Protein AF-A0A7V4G0A8-F1 (afdb_monomer_lite)

Structure (mmCIF, N/CA/C/O backbone):
data_AF-A0A7V4G0A8-F1
#
_entry.id   AF-A0A7V4G0A8-F1
#
loop_
_atom_site.group_PDB
_atom_site.id
_atom_site.type_symbol
_atom_site.label_atom_id
_atom_site.label_alt_id
_atom_site.label_comp_id
_atom_site.label_asym_id
_atom_site.label_entity_id
_atom_site.label_seq_id
_atom_site.pdbx_PDB_ins_code
_atom_site.Cartn_x
_atom_site.Cartn_y
_atom_site.Cartn_z
_atom_site.occupancy
_atom_site.B_iso_or_equiv
_atom_site.auth_seq_id
_atom_site.auth_comp_id
_atom_site.auth_asym_id
_atom_site.auth_atom_id
_atom_site.pdbx_PDB_model_num
ATOM 1 N N . MET A 1 1 ? 1.970 0.035 -10.995 1.00 59.19 1 MET A N 1
ATOM 2 C CA . MET A 1 1 ? 0.636 0.654 -11.117 1.00 59.19 1 MET A CA 1
ATOM 3 C C . MET A 1 1 ? -0.315 -0.433 -11.543 1.00 59.19 1 MET A C 1
ATOM 5 O O . MET A 1 1 ? -0.311 -0.783 -12.718 1.00 59.19 1 MET A O 1
ATOM 9 N N . ILE A 1 2 ? -1.088 -0.979 -10.606 1.00 60.50 2 ILE A N 1
ATOM 10 C CA . ILE A 1 2 ? -2.222 -1.846 -10.927 1.00 60.50 2 ILE A CA 1
ATOM 11 C C . ILE A 1 2 ? -3.214 -1.048 -11.789 1.00 60.50 2 ILE A C 1
ATOM 13 O O . ILE A 1 2 ? -3.752 -0.033 -11.329 1.00 60.50 2 ILE A O 1
ATOM 17 N N . PRO A 1 3 ? -3.466 -1.458 -13.042 1.00 59.75 3 PRO A N 1
ATOM 18 C CA . PRO A 1 3 ? -4.441 -0.785 -13.885 1.00 59.75 3 PRO A CA 1
ATOM 19 C C . PRO A 1 3 ? -5.847 -0.942 -13.292 1.00 59.75 3 PRO A C 1
ATOM 21 O O . PRO A 1 3 ? -6.340 -2.056 -13.157 1.00 59.75 3 PRO A O 1
ATOM 24 N N . GLY A 1 4 ? -6.508 0.170 -12.961 1.00 62.53 4 GLY A N 1
ATOM 25 C CA . GLY A 1 4 ? -7.936 0.173 -12.620 1.00 62.53 4 GLY A CA 1
ATOM 26 C C . GLY A 1 4 ? -8.313 -0.398 -11.248 1.00 62.53 4 GLY A C 1
ATOM 27 O O . GLY A 1 4 ? -9.479 -0.724 -11.045 1.00 62.53 4 GLY A O 1
ATOM 28 N N . GLY A 1 5 ? -7.375 -0.513 -10.302 1.00 69.56 5 GLY A N 1
ATOM 29 C CA . GLY A 1 5 ? -7.724 -0.896 -8.930 1.00 69.56 5 GLY A CA 1
ATOM 30 C C . GLY A 1 5 ? -8.629 0.144 -8.250 1.00 69.56 5 GLY A C 1
ATOM 31 O O . GLY A 1 5 ? -8.544 1.345 -8.524 1.00 69.56 5 GLY A O 1
ATOM 32 N N . ALA A 1 6 ? -9.477 -0.297 -7.324 1.00 80.81 6 ALA A N 1
ATOM 33 C CA . ALA A 1 6 ? -10.346 0.596 -6.563 1.00 80.81 6 ALA A CA 1
ATOM 34 C C . ALA A 1 6 ? -9.602 1.230 -5.373 1.00 80.81 6 ALA A C 1
ATOM 36 O O . ALA A 1 6 ? -8.983 0.537 -4.571 1.00 80.81 6 ALA A O 1
ATOM 37 N N . VAL A 1 7 ? -9.716 2.553 -5.205 1.00 86.44 7 VAL A N 1
ATOM 38 C CA . VAL A 1 7 ? -9.195 3.275 -4.018 1.00 86.44 7 VAL A CA 1
ATOM 39 C C . VAL A 1 7 ? -9.964 2.886 -2.744 1.00 86.44 7 VAL A C 1
ATOM 41 O O . VAL A 1 7 ? -9.421 2.913 -1.639 1.00 86.44 7 VAL A O 1
ATOM 44 N N . ALA A 1 8 ? -11.228 2.494 -2.901 1.00 89.25 8 ALA A N 1
ATOM 45 C CA . ALA A 1 8 ? -12.087 1.930 -1.862 1.00 89.25 8 ALA A CA 1
ATOM 46 C C . ALA A 1 8 ? -12.280 0.412 -2.059 1.00 89.25 8 ALA A C 1
ATOM 48 O O . ALA A 1 8 ? -13.392 -0.091 -1.930 1.00 89.25 8 ALA A O 1
ATOM 49 N N . GLY A 1 9 ? -11.217 -0.291 -2.464 1.00 83.69 9 GLY A N 1
ATOM 50 C CA . GLY A 1 9 ? -11.216 -1.748 -2.590 1.00 83.69 9 GLY A CA 1
ATOM 51 C C . GLY A 1 9 ? -11.144 -2.462 -1.241 1.00 83.69 9 GLY A C 1
ATOM 52 O O . GLY A 1 9 ? -11.184 -1.833 -0.179 1.00 83.69 9 GLY A O 1
ATOM 53 N N . ASP A 1 10 ? -11.019 -3.785 -1.293 1.00 87.06 10 ASP A N 1
ATOM 54 C CA . ASP A 1 10 ? -10.801 -4.580 -0.093 1.00 87.06 10 ASP A CA 1
ATOM 55 C C . ASP A 1 10 ? -9.454 -4.268 0.567 1.00 87.06 10 ASP A C 1
ATOM 57 O O . ASP A 1 10 ? -8.487 -3.816 -0.051 1.00 87.06 10 ASP A O 1
ATOM 61 N N . ALA A 1 11 ? -9.408 -4.516 1.873 1.00 89.75 11 ALA A N 1
ATOM 62 C CA . ALA A 1 11 ? -8.179 -4.466 2.637 1.00 89.75 11 ALA A CA 1
ATOM 63 C C . ALA A 1 11 ? -7.377 -5.739 2.348 1.00 89.75 11 ALA A C 1
ATOM 65 O O . ALA A 1 11 ? -7.593 -6.773 2.978 1.00 89.75 11 ALA A O 1
ATOM 66 N N . ASP A 1 12 ? -6.483 -5.668 1.366 1.00 92.44 12 ASP A N 1
ATOM 67 C CA . ASP A 1 12 ? -5.616 -6.766 0.946 1.00 92.44 12 ASP A CA 1
ATOM 68 C C . ASP A 1 12 ? -4.197 -6.270 0.608 1.00 92.44 12 ASP A C 1
ATOM 70 O O . ASP A 1 12 ? -3.861 -5.101 0.809 1.00 92.44 12 ASP A O 1
ATOM 74 N N . GLY A 1 13 ? -3.333 -7.158 0.107 1.00 89.62 13 GLY A N 1
ATOM 75 C CA . GLY A 1 13 ? -1.962 -6.804 -0.266 1.00 89.62 13 GLY A CA 1
ATOM 76 C C . GLY A 1 13 ? -1.879 -5.665 -1.290 1.00 89.62 13 GLY A C 1
ATOM 77 O O . GLY A 1 13 ? -0.942 -4.872 -1.235 1.00 89.62 13 GLY A O 1
ATOM 78 N N . THR A 1 14 ? -2.868 -5.507 -2.176 1.00 92.88 14 THR A N 1
ATOM 79 C CA . THR A 1 14 ? -2.891 -4.431 -3.181 1.00 92.88 14 THR A CA 1
ATOM 80 C C . THR A 1 14 ? -3.103 -3.046 -2.570 1.00 92.88 14 THR A C 1
ATOM 82 O O . THR A 1 14 ? -2.766 -2.038 -3.201 1.00 92.88 14 THR A O 1
ATOM 85 N N . ALA A 1 15 ? -3.578 -2.966 -1.320 1.00 93.56 15 ALA A N 1
ATOM 86 C CA . ALA A 1 15 ? -3.765 -1.711 -0.597 1.00 93.56 15 ALA A CA 1
ATOM 87 C C . ALA A 1 15 ? -2.480 -0.874 -0.514 1.00 93.56 15 ALA A C 1
ATOM 89 O O . ALA A 1 15 ? -2.562 0.352 -0.558 1.00 93.56 15 ALA A O 1
ATOM 90 N N . VAL A 1 16 ? -1.296 -1.505 -0.475 1.00 93.25 16 VAL A N 1
ATOM 91 C CA . VAL A 1 16 ? -0.005 -0.789 -0.474 1.00 93.25 16 VAL A CA 1
ATOM 92 C C . VAL A 1 16 ? 0.152 0.135 -1.687 1.00 93.25 16 VAL A C 1
ATOM 94 O O . VAL A 1 16 ? 0.743 1.205 -1.571 1.00 93.25 16 VAL A O 1
ATOM 97 N N . GLU A 1 17 ? -0.414 -0.241 -2.838 1.00 92.62 17 GLU A N 1
ATOM 98 C CA . GLU A 1 17 ? -0.395 0.574 -4.052 1.00 92.62 17 GLU A CA 1
ATOM 99 C C . GLU A 1 17 ? -1.696 1.354 -4.269 1.00 92.62 17 GLU A C 1
ATOM 101 O O . GLU A 1 17 ? -1.669 2.466 -4.808 1.00 92.62 17 GLU A O 1
ATOM 106 N N . MET A 1 18 ? -2.845 0.788 -3.900 1.00 92.81 18 MET A N 1
ATOM 107 C CA . MET A 1 18 ? -4.146 1.372 -4.226 1.00 92.81 18 MET A CA 1
ATOM 108 C C . MET A 1 18 ? -4.592 2.446 -3.234 1.00 92.81 18 MET A C 1
ATOM 110 O O . MET A 1 18 ? -5.028 3.524 -3.650 1.00 92.81 18 MET A O 1
ATOM 114 N N . ASN A 1 19 ? -4.463 2.165 -1.940 1.00 94.88 19 ASN A N 1
ATOM 115 C CA . ASN A 1 19 ? -4.796 3.077 -0.856 1.00 94.88 19 ASN A CA 1
ATOM 116 C C . ASN A 1 19 ? -4.177 2.553 0.452 1.00 94.88 19 ASN A C 1
ATOM 118 O O . ASN A 1 19 ? -4.763 1.662 1.077 1.00 94.88 19 ASN A O 1
ATOM 122 N N . PRO A 1 20 ? -3.043 3.111 0.917 1.00 95.69 20 PRO A N 1
ATOM 123 C CA . PRO A 1 20 ? -2.388 2.616 2.124 1.00 95.69 20 PRO A CA 1
ATOM 124 C C . PRO A 1 20 ? -3.248 2.785 3.385 1.00 95.69 20 PRO A C 1
ATOM 126 O O . PRO A 1 20 ? -3.010 2.098 4.373 1.00 95.69 20 PRO A O 1
ATOM 129 N N . GLY A 1 21 ? -4.298 3.616 3.354 1.00 94.56 21 GLY A N 1
ATOM 130 C CA . GLY A 1 21 ? -5.290 3.698 4.429 1.00 94.56 21 GLY A CA 1
ATOM 131 C C . GLY A 1 21 ? -6.037 2.386 4.673 1.00 94.56 21 GLY A C 1
ATOM 132 O O . GLY A 1 21 ? -6.384 2.087 5.814 1.00 94.56 21 GLY A O 1
ATOM 133 N N . GLN A 1 22 ? -6.213 1.560 3.637 1.00 94.75 22 GLN A N 1
ATOM 134 C CA . GLN A 1 22 ? -6.846 0.245 3.770 1.00 94.75 22 GLN A CA 1
ATOM 135 C C . GLN A 1 22 ? -5.949 -0.774 4.491 1.00 94.75 22 GLN A C 1
ATOM 137 O O . GLN A 1 22 ? -6.465 -1.719 5.081 1.00 94.75 22 GLN A O 1
ATOM 142 N N . LEU A 1 23 ? -4.626 -0.557 4.557 1.00 95.12 23 LEU A N 1
ATOM 143 C CA . LEU A 1 23 ? -3.740 -1.398 5.376 1.00 95.12 23 LEU A CA 1
ATOM 144 C C . LEU A 1 23 ? -4.138 -1.333 6.858 1.00 95.12 23 LEU A C 1
ATOM 146 O O . LEU A 1 23 ? -4.089 -2.343 7.552 1.00 95.12 23 LEU A O 1
ATOM 150 N N . GLY A 1 24 ? -4.600 -0.174 7.342 1.00 93.25 24 GLY A N 1
ATOM 151 C CA . GLY A 1 24 ? -5.028 0.001 8.735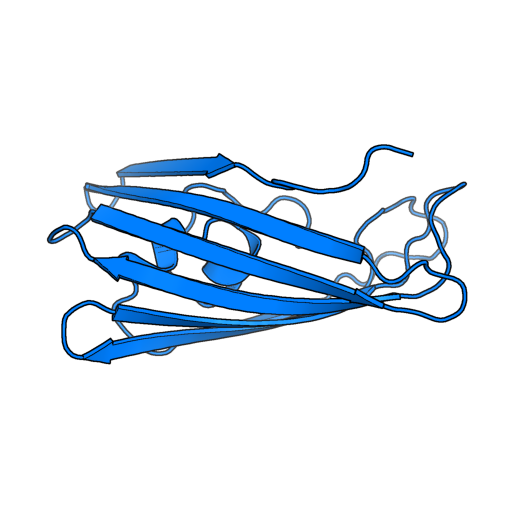 1.00 93.25 24 GLY A CA 1
ATOM 152 C C . GLY A 1 24 ? -6.262 -0.824 9.129 1.00 93.25 24 GLY A C 1
ATOM 153 O O . GLY A 1 24 ? -6.525 -1.003 10.315 1.00 93.25 24 GLY A O 1
ATOM 154 N N . VAL A 1 25 ? -7.018 -1.350 8.164 1.00 93.44 25 VAL A N 1
ATOM 155 C CA . VAL A 1 25 ? -8.185 -2.221 8.403 1.00 93.44 25 VAL A CA 1
ATOM 156 C C . VAL A 1 25 ? -7.963 -3.652 7.907 1.00 93.44 25 VAL A C 1
ATOM 158 O O . VAL A 1 25 ? -8.902 -4.444 7.855 1.00 93.44 25 VAL A O 1
ATOM 161 N N . LEU A 1 26 ? -6.718 -4.003 7.583 1.00 93.81 26 LEU A N 1
ATOM 162 C CA . LEU A 1 26 ? -6.323 -5.352 7.208 1.00 93.81 26 LEU A CA 1
ATOM 163 C C . LEU A 1 26 ? -6.514 -6.310 8.396 1.00 93.81 26 LEU A C 1
ATOM 165 O O . LEU A 1 26 ? -6.010 -6.071 9.495 1.00 93.81 26 LEU A O 1
ATOM 169 N N . THR A 1 27 ? -7.245 -7.404 8.184 1.00 91.50 27 THR A N 1
ATOM 170 C CA . THR A 1 27 ? -7.588 -8.363 9.251 1.00 91.50 27 THR A CA 1
ATOM 171 C C . THR A 1 27 ? -6.640 -9.556 9.333 1.00 91.50 27 THR A C 1
ATOM 173 O O . THR A 1 27 ? -6.638 -10.262 10.337 1.00 91.50 27 THR A O 1
ATOM 176 N N . GLY A 1 28 ? -5.830 -9.792 8.301 1.00 94.56 28 GLY A N 1
ATOM 177 C CA . GLY A 1 28 ? -4.893 -10.910 8.237 1.00 94.56 28 GLY A CA 1
ATOM 178 C C . GLY A 1 28 ? -3.817 -10.695 7.181 1.00 94.56 28 GLY A C 1
ATOM 179 O O . GLY A 1 28 ? -3.865 -9.729 6.422 1.00 94.56 28 GLY A O 1
ATOM 180 N N . PHE A 1 29 ? -2.836 -11.594 7.143 1.00 96.75 29 PHE A N 1
ATOM 181 C CA . PHE A 1 29 ? -1.838 -11.594 6.078 1.00 96.75 29 PHE A CA 1
ATOM 182 C C . PHE A 1 29 ? -2.515 -11.727 4.709 1.00 96.75 29 PHE A C 1
ATOM 184 O O . PHE A 1 29 ? -3.433 -12.529 4.534 1.00 96.75 29 PHE A O 1
ATOM 191 N N . SER A 1 30 ? -2.041 -10.956 3.738 1.00 97.31 30 SER A N 1
ATOM 192 C CA . SER A 1 30 ? -2.539 -10.971 2.372 1.00 97.31 30 SER A CA 1
ATOM 193 C C . SER A 1 30 ? -1.384 -10.835 1.391 1.00 97.31 30 SER A C 1
ATOM 195 O O . SER A 1 30 ? -0.437 -10.082 1.616 1.00 97.31 30 SER A O 1
ATOM 197 N N . SER A 1 31 ? -1.481 -11.559 0.283 1.00 96.38 31 SER A N 1
ATOM 198 C CA . SER A 1 31 ? -0.529 -11.503 -0.818 1.00 96.38 31 SER A CA 1
ATOM 199 C C . SER A 1 31 ? -1.287 -11.423 -2.130 1.00 96.38 31 SER A C 1
ATOM 201 O O . SER A 1 31 ? -2.246 -12.168 -2.329 1.00 96.38 31 SER A O 1
ATOM 203 N N . ALA A 1 32 ? -0.833 -10.563 -3.029 1.00 94.25 32 ALA A N 1
ATOM 204 C CA . ALA A 1 32 ? -1.438 -10.357 -4.331 1.00 94.25 32 ALA A CA 1
ATOM 205 C C . ALA A 1 32 ? -0.357 -10.358 -5.408 1.00 94.25 32 ALA A C 1
ATOM 207 O O . ALA A 1 32 ? 0.611 -9.601 -5.333 1.00 94.25 32 ALA A O 1
ATOM 208 N N . LEU A 1 33 ? -0.541 -11.202 -6.420 1.00 92.94 33 LEU A N 1
ATOM 209 C CA . LEU A 1 33 ? 0.256 -11.202 -7.638 1.00 92.94 33 LEU A CA 1
ATOM 210 C C . LEU A 1 33 ? -0.612 -10.647 -8.763 1.00 92.94 33 LEU A C 1
ATOM 212 O O . LEU A 1 33 ? -1.669 -11.198 -9.065 1.00 92.94 33 LEU A O 1
ATOM 216 N N . VAL A 1 34 ? -0.160 -9.567 -9.386 1.00 90.38 34 VAL A N 1
ATOM 217 C CA . VAL A 1 34 ? -0.834 -8.946 -10.525 1.00 90.38 34 VAL A CA 1
ATOM 218 C C . VAL A 1 34 ? 0.058 -9.096 -11.742 1.00 90.38 34 VAL A C 1
ATOM 220 O O . VAL A 1 34 ? 1.244 -8.776 -11.692 1.00 90.38 34 VAL A O 1
ATOM 223 N N . VAL A 1 35 ? -0.512 -9.591 -12.837 1.00 90.12 35 VAL A N 1
ATOM 224 C CA . VAL A 1 35 ? 0.183 -9.747 -14.114 1.00 90.12 35 VAL A CA 1
ATOM 225 C C . VAL A 1 35 ? -0.679 -9.136 -15.204 1.00 90.12 35 VAL A C 1
ATOM 227 O O . VAL A 1 35 ? -1.820 -9.538 -15.414 1.00 90.12 35 VAL A O 1
ATOM 230 N N . ASP A 1 36 ? -0.111 -8.170 -15.908 1.00 86.56 36 ASP A N 1
ATOM 231 C CA . ASP A 1 36 ? -0.666 -7.591 -17.117 1.00 86.56 36 ASP A CA 1
ATOM 232 C C . ASP A 1 36 ? 0.136 -8.120 -18.319 1.00 86.56 36 ASP A C 1
ATOM 234 O O . ASP A 1 36 ? 1.310 -7.781 -18.513 1.00 86.56 36 ASP A O 1
ATOM 238 N N . HIS A 1 37 ? -0.523 -8.958 -19.125 1.00 82.88 37 HIS A N 1
ATOM 239 C CA . HIS A 1 37 ? 0.049 -9.601 -20.307 1.00 82.88 37 HIS A CA 1
ATOM 240 C C . HIS A 1 37 ? -0.520 -9.060 -21.631 1.00 82.88 37 HIS A C 1
ATOM 242 O O . HIS A 1 37 ? -0.713 -9.811 -22.587 1.00 82.88 37 HIS A O 1
ATOM 248 N N . TRP A 1 38 ? -0.811 -7.759 -21.723 1.00 82.00 38 TRP A N 1
ATOM 249 C CA . TRP A 1 38 ? -1.189 -7.167 -23.011 1.00 82.00 38 TRP A CA 1
ATOM 250 C C . TRP A 1 38 ? -0.047 -7.230 -24.049 1.00 82.00 38 TRP A C 1
ATOM 252 O O . TRP A 1 38 ? 1.139 -7.060 -23.734 1.00 82.00 38 TRP A O 1
ATOM 262 N N . GLY A 1 39 ? -0.423 -7.420 -25.321 1.00 76.56 39 GLY A N 1
ATOM 263 C CA . GLY A 1 39 ? 0.493 -7.382 -26.467 1.00 76.56 39 GLY A CA 1
ATOM 264 C C . GLY A 1 39 ? 1.238 -6.046 -26.595 1.00 76.56 39 GLY A C 1
ATOM 265 O O . GLY A 1 39 ? 0.807 -5.019 -26.070 1.00 76.56 39 GLY A O 1
ATOM 266 N N . ARG A 1 40 ? 2.384 -6.044 -27.294 1.00 74.06 40 ARG A N 1
ATOM 267 C CA . ARG A 1 40 ? 3.243 -4.846 -27.454 1.00 74.06 40 ARG A CA 1
ATOM 268 C C . ARG A 1 40 ? 2.555 -3.683 -28.167 1.00 74.06 40 ARG A C 1
ATOM 270 O O . ARG A 1 40 ? 2.936 -2.544 -27.924 1.00 74.06 40 ARG A O 1
ATOM 277 N N . ASP A 1 41 ? 1.522 -3.975 -28.944 1.00 81.06 41 ASP A N 1
ATOM 278 C CA . ASP A 1 41 ? 0.777 -2.990 -29.729 1.00 81.06 41 ASP A CA 1
ATOM 279 C C . ASP A 1 41 ? -0.263 -2.227 -28.892 1.00 81.06 41 ASP A C 1
ATOM 281 O O . ASP A 1 41 ? -0.782 -1.190 -29.307 1.00 81.06 41 ASP A O 1
ATOM 285 N N . VAL A 1 42 ? -0.557 -2.704 -27.677 1.00 81.56 42 VAL A N 1
ATOM 286 C CA . VAL A 1 42 ? -1.502 -2.054 -26.767 1.00 81.56 42 VAL A CA 1
ATOM 287 C C . VAL A 1 42 ? -0.751 -1.049 -25.907 1.00 81.56 42 VAL A C 1
ATOM 289 O O . VAL A 1 42 ? 0.076 -1.420 -25.075 1.00 81.56 42 VAL A O 1
ATOM 292 N N . ARG A 1 43 ? -1.058 0.240 -26.078 1.00 79.19 43 ARG A N 1
ATOM 293 C CA . ARG A 1 43 ? -0.459 1.330 -25.294 1.00 79.19 43 ARG A CA 1
ATOM 294 C C . ARG A 1 43 ? -0.951 1.289 -23.847 1.00 79.19 43 ARG A C 1
ATOM 296 O O . ARG A 1 43 ? -2.113 1.583 -23.573 1.00 79.19 43 ARG A O 1
ATOM 303 N N . ARG A 1 44 ? -0.059 0.933 -22.920 1.00 76.06 44 ARG A N 1
ATOM 304 C CA . ARG A 1 44 ? -0.321 0.859 -21.479 1.00 76.06 44 ARG A CA 1
ATOM 305 C C . ARG A 1 44 ? 0.875 1.410 -20.692 1.00 76.06 44 ARG A C 1
ATOM 307 O O . ARG A 1 44 ? 2.004 0.974 -20.930 1.00 76.06 44 ARG A O 1
ATOM 314 N N . PRO A 1 45 ? 0.639 2.291 -19.705 1.00 71.25 45 PRO A N 1
ATOM 315 C CA . PRO A 1 45 ? 1.698 2.791 -18.826 1.00 71.25 45 PRO A CA 1
ATOM 316 C C . PRO A 1 45 ? 2.147 1.759 -17.776 1.00 71.25 45 PRO A C 1
ATOM 318 O O . PRO A 1 45 ? 3.255 1.853 -17.258 1.00 71.25 45 PRO A O 1
ATOM 321 N N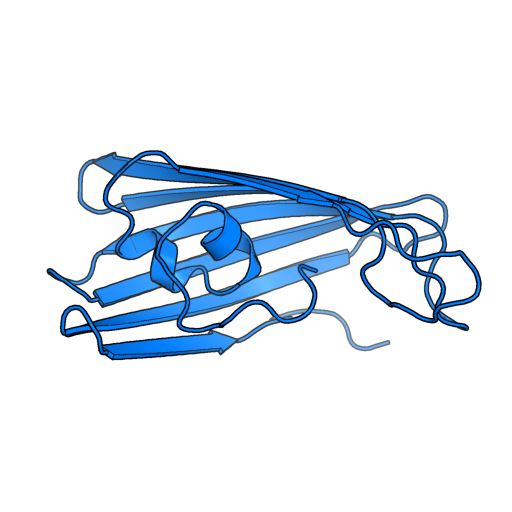 . GLY A 1 46 ? 1.291 0.781 -17.454 1.00 73.50 46 GLY A N 1
ATOM 322 C CA . GLY A 1 46 ? 1.473 -0.158 -16.339 1.00 73.50 46 GLY A CA 1
ATOM 323 C C . GLY A 1 46 ? 1.648 -1.625 -16.734 1.00 73.50 46 GLY A C 1
ATOM 324 O O . GLY A 1 46 ? 1.446 -2.489 -15.888 1.00 73.50 46 GLY A O 1
ATOM 325 N N . ARG A 1 47 ? 1.989 -1.928 -17.995 1.00 85.12 47 ARG A N 1
ATOM 326 C CA . ARG A 1 47 ? 2.196 -3.321 -18.421 1.00 85.12 47 ARG A CA 1
ATOM 327 C C . ARG A 1 47 ? 3.355 -3.946 -17.647 1.00 85.12 47 ARG A C 1
ATOM 329 O O . ARG A 1 47 ? 4.398 -3.311 -17.501 1.00 85.12 47 ARG A O 1
ATOM 336 N N . GLY A 1 48 ? 3.212 -5.200 -17.230 1.00 87.88 48 GLY A N 1
ATOM 337 C CA . GLY A 1 48 ? 4.232 -5.914 -16.471 1.00 87.88 48 GLY A CA 1
ATOM 338 C C . GLY A 1 48 ? 3.609 -6.771 -15.382 1.00 87.88 48 GLY A C 1
ATOM 339 O O . GLY A 1 48 ? 2.540 -7.341 -15.574 1.00 87.88 48 GLY A O 1
ATOM 340 N N . GLY A 1 49 ? 4.272 -6.870 -14.238 1.00 91.69 49 GLY A N 1
ATOM 341 C CA . GLY A 1 49 ? 3.698 -7.542 -13.082 1.00 91.69 49 GLY A CA 1
ATOM 342 C C . GLY A 1 49 ? 4.165 -6.944 -11.771 1.00 91.69 49 GLY A C 1
ATOM 343 O O . GLY A 1 49 ? 5.092 -6.133 -11.735 1.00 91.69 49 GLY A O 1
ATOM 344 N N . GLY A 1 50 ? 3.505 -7.350 -10.696 1.00 93.00 50 GLY A N 1
ATOM 345 C CA . GLY A 1 50 ? 3.868 -6.943 -9.355 1.00 93.00 50 GLY A CA 1
ATOM 346 C C . GLY A 1 50 ? 3.393 -7.928 -8.305 1.00 93.00 50 GLY A C 1
ATOM 347 O O . GLY A 1 50 ? 2.314 -8.509 -8.417 1.00 93.00 50 GLY A O 1
ATOM 348 N N . LEU A 1 51 ? 4.220 -8.099 -7.283 1.00 95.31 51 LEU A N 1
ATOM 349 C CA . LEU A 1 51 ? 3.903 -8.837 -6.072 1.00 95.31 51 LEU A CA 1
ATOM 350 C C . LEU A 1 51 ? 3.727 -7.836 -4.938 1.00 95.31 51 LEU A C 1
ATOM 352 O O . LEU A 1 51 ? 4.584 -6.980 -4.723 1.00 95.31 51 LEU A O 1
ATOM 356 N N . MET A 1 52 ? 2.630 -7.960 -4.206 1.00 96.56 52 MET A N 1
ATOM 357 C CA . MET A 1 52 ? 2.331 -7.124 -3.055 1.00 96.56 52 MET A CA 1
ATOM 358 C C . MET A 1 52 ? 1.947 -7.980 -1.863 1.00 96.56 52 MET A C 1
ATOM 360 O O . MET A 1 52 ? 1.283 -9.004 -2.005 1.00 96.56 52 MET A O 1
ATOM 364 N N . LEU A 1 53 ? 2.368 -7.539 -0.689 1.00 97.50 53 LEU A N 1
ATOM 365 C CA . LEU A 1 53 ? 2.158 -8.186 0.591 1.00 97.50 53 LEU A CA 1
ATOM 366 C C . LEU A 1 53 ? 1.581 -7.165 1.563 1.00 97.50 53 LEU A C 1
ATOM 368 O O . LEU A 1 53 ? 1.994 -6.006 1.571 1.00 97.50 53 LEU A O 1
ATOM 372 N N . GLY A 1 54 ? 0.667 -7.614 2.408 1.00 97.31 54 GLY A N 1
ATOM 373 C CA . GLY A 1 54 ? 0.141 -6.866 3.537 1.00 97.31 54 GLY A CA 1
ATOM 374 C C . GLY A 1 54 ? 0.113 -7.767 4.760 1.00 97.31 54 GLY A C 1
ATOM 375 O O . GLY A 1 54 ? -0.284 -8.926 4.667 1.00 97.31 54 GLY A O 1
ATOM 376 N N . THR A 1 55 ? 0.529 -7.255 5.911 1.00 97.56 55 THR A N 1
ATOM 377 C CA . THR A 1 55 ? 0.443 -7.996 7.168 1.00 97.56 55 THR A CA 1
ATOM 378 C C . THR A 1 55 ? 0.031 -7.077 8.313 1.00 97.56 55 THR A C 1
ATOM 380 O O . THR A 1 55 ? 0.674 -6.042 8.526 1.00 97.56 55 THR A O 1
ATOM 383 N N . PRO A 1 56 ? -1.043 -7.398 9.056 1.00 96.69 56 PRO A N 1
ATOM 384 C CA . PRO A 1 56 ? -1.335 -6.707 10.294 1.00 96.69 56 PRO A CA 1
ATOM 385 C C . PRO A 1 56 ? -0.309 -7.120 11.352 1.00 96.69 56 PRO A C 1
ATOM 387 O O . PRO A 1 56 ? 0.054 -8.286 11.493 1.00 96.69 56 PRO A O 1
ATOM 390 N N . LEU A 1 57 ? 0.147 -6.138 12.110 1.00 94.56 57 LEU A N 1
ATOM 391 C CA . LEU A 1 57 ? 0.994 -6.291 13.281 1.00 94.56 57 LEU A CA 1
ATOM 392 C C . LEU A 1 57 ? 0.183 -6.013 14.556 1.00 94.56 57 LEU A C 1
ATOM 394 O O . LEU A 1 57 ? -1.032 -5.785 14.543 1.00 94.56 57 LEU A O 1
ATOM 398 N N . ALA A 1 58 ? 0.873 -6.033 15.694 1.00 92.56 58 ALA A N 1
ATOM 399 C CA . ALA A 1 58 ? 0.296 -5.661 16.975 1.00 92.56 58 ALA A CA 1
ATOM 400 C C . ALA A 1 58 ? -0.126 -4.178 17.020 1.00 92.56 58 ALA A C 1
ATOM 402 O O . ALA A 1 58 ? 0.287 -3.352 16.205 1.00 92.56 58 ALA A O 1
ATOM 403 N N . PHE A 1 59 ? -0.963 -3.844 18.007 1.00 92.62 59 PHE A N 1
ATOM 404 C CA . PHE A 1 59 ? -1.363 -2.466 18.334 1.00 92.62 59 PHE A CA 1
ATOM 405 C C . PHE A 1 59 ? -2.069 -1.696 17.205 1.00 92.62 59 PHE A C 1
ATOM 407 O O . PHE A 1 59 ? -2.102 -0.471 17.211 1.00 92.62 59 PHE A O 1
ATOM 414 N N . GLY A 1 60 ? -2.677 -2.406 16.248 1.00 93.81 60 GLY A N 1
ATOM 415 C CA . GLY A 1 60 ? -3.395 -1.765 15.143 1.00 93.81 60 GLY A CA 1
ATOM 416 C C . GLY A 1 60 ? -2.497 -1.193 14.060 1.00 93.81 60 GLY A C 1
ATOM 417 O O . GLY A 1 60 ? -2.967 -0.403 13.252 1.00 93.81 60 GLY A O 1
ATOM 418 N N . ILE A 1 61 ? -1.237 -1.607 14.018 1.00 97.19 61 ILE A N 1
ATOM 419 C CA . ILE A 1 61 ? -0.320 -1.284 12.932 1.00 97.19 61 ILE A CA 1
ATOM 420 C C . ILE A 1 61 ? -0.436 -2.364 11.856 1.00 97.19 61 ILE A C 1
ATOM 422 O O . ILE A 1 61 ? -0.665 -3.527 12.169 1.00 97.19 61 ILE A O 1
ATOM 426 N N . ALA A 1 62 ? -0.254 -2.003 10.593 1.00 97.62 62 ALA A N 1
ATOM 427 C CA . ALA A 1 62 ? -0.079 -2.943 9.495 1.00 97.62 62 ALA A CA 1
ATOM 428 C C . ALA A 1 62 ? 1.062 -2.484 8.590 1.00 97.62 62 ALA A C 1
ATOM 430 O O . ALA A 1 62 ? 1.266 -1.286 8.402 1.00 97.62 62 ALA A O 1
ATOM 431 N N . LEU A 1 63 ? 1.791 -3.436 8.018 1.00 97.88 63 LEU A N 1
ATOM 432 C CA . LEU A 1 63 ? 2.834 -3.167 7.035 1.00 97.88 63 LEU A CA 1
ATOM 433 C C . LEU A 1 63 ? 2.414 -3.680 5.665 1.00 97.88 63 LEU A C 1
ATOM 435 O O . LEU A 1 63 ? 1.771 -4.722 5.549 1.00 97.88 63 LEU A O 1
ATOM 439 N N . GLY A 1 64 ? 2.815 -2.946 4.636 1.00 97.50 64 GLY A N 1
ATOM 440 C CA . GLY A 1 64 ? 2.690 -3.339 3.243 1.00 97.50 64 GLY A CA 1
ATOM 441 C C . GLY A 1 64 ? 4.050 -3.328 2.559 1.00 97.50 64 GLY A C 1
ATOM 442 O O . GLY A 1 64 ? 4.894 -2.487 2.860 1.00 97.50 64 GLY A O 1
ATOM 443 N N . ALA A 1 65 ? 4.259 -4.232 1.615 1.00 97.88 65 ALA A N 1
ATOM 444 C CA . ALA A 1 65 ? 5.416 -4.208 0.732 1.00 97.88 65 ALA A CA 1
ATOM 445 C C . ALA A 1 65 ? 4.970 -4.530 -0.691 1.00 97.88 65 ALA A C 1
ATOM 447 O O . ALA A 1 65 ? 4.094 -5.366 -0.893 1.00 97.88 65 ALA A O 1
ATOM 448 N N . GLY A 1 66 ? 5.563 -3.871 -1.678 1.00 96.31 66 GLY A N 1
ATOM 449 C CA . GLY A 1 66 ? 5.250 -4.087 -3.084 1.00 96.31 66 GLY A CA 1
ATOM 450 C C . GLY A 1 66 ? 6.507 -4.055 -3.931 1.00 96.31 66 GLY A C 1
ATOM 451 O O . GLY A 1 66 ? 7.378 -3.212 -3.731 1.00 96.31 66 GLY A O 1
ATOM 452 N N . PHE A 1 67 ? 6.595 -4.959 -4.896 1.00 95.25 67 PHE A N 1
ATOM 453 C CA . PHE A 1 67 ? 7.628 -4.930 -5.917 1.00 95.25 67 PHE A CA 1
ATOM 454 C C . PHE A 1 67 ? 6.993 -5.132 -7.284 1.00 95.25 67 PHE A C 1
ATOM 456 O O . PHE A 1 67 ? 6.261 -6.098 -7.488 1.00 95.25 67 PHE A O 1
ATOM 463 N N . HIS A 1 68 ? 7.283 -4.229 -8.217 1.00 92.88 68 HIS A N 1
ATOM 464 C CA . HIS A 1 68 ? 6.740 -4.244 -9.571 1.00 92.88 68 HIS A CA 1
ATOM 465 C C . HIS A 1 68 ? 7.858 -4.187 -10.600 1.00 92.88 68 HIS A C 1
ATOM 467 O O . HIS A 1 68 ? 8.824 -3.440 -10.446 1.00 92.88 68 HIS A O 1
ATOM 473 N N . TRP A 1 69 ? 7.679 -4.930 -11.683 1.00 90.62 69 TRP A N 1
ATOM 474 C CA . TRP A 1 69 ? 8.524 -4.932 -12.870 1.00 90.62 69 TRP A CA 1
ATOM 475 C C . TRP A 1 69 ? 7.671 -4.490 -14.054 1.00 90.62 69 TRP A C 1
ATOM 477 O O . TRP A 1 69 ? 6.779 -5.209 -14.508 1.00 90.62 69 TRP A O 1
ATOM 487 N N . LEU A 1 70 ? 7.925 -3.278 -14.536 1.00 88.50 70 LEU A N 1
ATOM 488 C CA . LEU A 1 70 ? 7.064 -2.586 -15.484 1.00 88.50 70 LEU A CA 1
ATOM 489 C C . LEU A 1 70 ? 7.792 -2.393 -16.814 1.00 88.50 70 LEU A C 1
ATOM 491 O O . LEU A 1 70 ? 8.963 -2.026 -16.864 1.00 88.50 70 LEU A O 1
ATOM 495 N N . ARG A 1 71 ? 7.073 -2.672 -17.901 1.00 85.81 71 ARG A N 1
ATOM 496 C CA . ARG A 1 71 ? 7.532 -2.609 -19.294 1.00 85.81 71 ARG A CA 1
ATOM 497 C C . ARG A 1 71 ? 6.551 -1.769 -20.111 1.00 85.81 71 ARG A C 1
ATOM 499 O O . ARG A 1 71 ? 5.794 -2.343 -20.913 1.00 85.81 71 ARG A O 1
ATOM 506 N N . PRO A 1 72 ? 6.484 -0.451 -19.858 1.00 80.06 72 PRO A N 1
ATOM 507 C CA . PRO A 1 72 ? 5.505 0.429 -20.486 1.00 80.06 72 PRO A CA 1
ATOM 508 C C . PRO A 1 72 ? 5.623 0.387 -22.016 1.00 80.06 72 PRO A C 1
ATOM 510 O O . PRO A 1 72 ? 6.708 0.258 -22.575 1.00 80.06 72 PRO A O 1
ATOM 513 N N . THR A 1 73 ? 4.492 0.490 -22.708 1.00 76.88 73 THR A N 1
ATOM 514 C CA . THR A 1 73 ? 4.409 0.551 -24.187 1.00 76.88 73 THR A CA 1
ATOM 515 C C . THR A 1 73 ? 3.981 1.924 -24.688 1.00 76.88 73 THR A C 1
ATOM 517 O O . THR A 1 73 ? 3.658 2.102 -25.862 1.00 76.88 73 THR A O 1
ATOM 520 N N . GLN A 1 74 ? 3.919 2.906 -23.792 1.00 74.81 74 GLN A N 1
ATOM 521 C CA . GLN A 1 74 ? 3.432 4.237 -24.103 1.00 74.81 74 GLN A CA 1
ATOM 522 C C . GLN A 1 74 ? 4.586 5.124 -24.614 1.00 74.81 74 GLN A C 1
ATOM 524 O O . GLN A 1 74 ? 5.637 5.178 -23.969 1.00 74.81 74 GLN A O 1
ATOM 529 N N . PRO A 1 75 ? 4.421 5.817 -25.762 1.00 59.47 75 PRO A N 1
ATOM 530 C CA . PRO A 1 75 ? 5.434 6.736 -26.282 1.00 59.47 75 PRO A CA 1
ATOM 531 C C . PRO A 1 75 ? 5.797 7.795 -25.231 1.00 59.47 7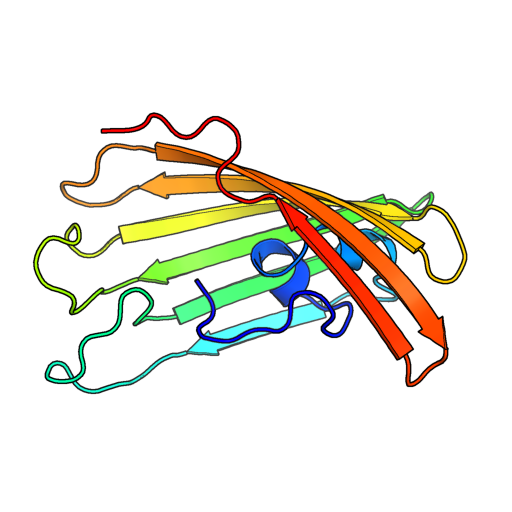5 PRO A C 1
ATOM 533 O O . PRO A 1 75 ? 4.912 8.252 -24.513 1.00 59.47 75 PRO A O 1
ATOM 536 N N . ALA A 1 76 ? 7.078 8.169 -25.142 1.00 65.44 76 ALA A N 1
ATOM 537 C CA . ALA A 1 76 ? 7.639 9.108 -24.155 1.00 65.44 76 ALA A CA 1
ATOM 538 C C . ALA A 1 76 ? 7.691 8.632 -22.685 1.00 65.44 76 ALA A C 1
ATOM 540 O O . ALA A 1 76 ? 8.055 9.411 -21.809 1.00 65.44 76 ALA A O 1
ATOM 541 N N . THR A 1 77 ? 7.392 7.360 -22.398 1.00 65.88 77 THR A N 1
ATOM 542 C CA . THR A 1 77 ? 7.665 6.774 -21.071 1.00 65.88 77 THR A CA 1
ATOM 543 C C . THR A 1 77 ? 9.068 6.168 -21.050 1.00 65.88 77 THR A C 1
ATOM 545 O O . THR A 1 77 ? 9.548 5.673 -22.071 1.00 65.88 77 THR A O 1
ATOM 548 N N . VAL A 1 78 ? 9.725 6.206 -19.890 1.00 62.09 78 VAL A N 1
ATOM 549 C CA . VAL A 1 78 ? 11.044 5.598 -19.676 1.00 62.09 78 VAL A CA 1
ATOM 550 C C . VAL A 1 78 ? 11.037 4.108 -20.060 1.00 62.09 78 VAL A C 1
ATOM 552 O O . VAL A 1 78 ? 9.994 3.453 -19.981 1.00 62.09 78 VAL A O 1
ATOM 555 N N . ARG A 1 79 ? 12.200 3.573 -20.471 1.00 76.31 79 ARG A N 1
ATOM 556 C CA . ARG A 1 79 ? 12.441 2.125 -20.635 1.00 76.31 79 ARG A CA 1
ATOM 557 C C . ARG A 1 79 ? 12.031 1.344 -19.380 1.00 76.31 79 ARG A C 1
ATOM 559 O O . ARG A 1 79 ? 11.802 1.926 -18.324 1.00 76.31 79 ARG A O 1
ATOM 566 N N . ASP A 1 80 ? 11.954 0.021 -19.521 1.00 85.88 80 ASP A N 1
ATOM 567 C CA . ASP A 1 80 ? 11.678 -0.935 -18.446 1.00 85.88 80 ASP A CA 1
ATOM 568 C C . ASP A 1 80 ? 12.226 -0.476 -17.084 1.00 85.88 80 ASP A C 1
ATOM 570 O O . ASP A 1 80 ? 13.422 -0.206 -16.928 1.00 85.88 80 ASP A O 1
ATOM 574 N N . TYR A 1 81 ? 11.333 -0.388 -16.101 1.00 86.88 81 TYR A N 1
ATOM 575 C CA . TYR A 1 81 ? 11.645 0.119 -14.773 1.00 86.88 81 TYR A CA 1
ATOM 576 C C . TYR A 1 81 ? 11.032 -0.761 -13.692 1.00 86.88 81 TYR A C 1
ATOM 578 O O . TYR A 1 81 ? 10.087 -1.525 -13.902 1.00 86.88 81 TYR A O 1
ATOM 586 N N . GLN A 1 82 ? 11.606 -0.652 -12.508 1.00 90.69 82 GLN A N 1
ATOM 587 C CA . GLN A 1 82 ? 11.199 -1.352 -11.311 1.00 90.69 82 GLN A CA 1
ATOM 588 C C . GLN A 1 82 ? 10.665 -0.341 -10.306 1.00 90.69 82 GLN A C 1
ATOM 590 O O . GLN A 1 82 ? 11.088 0.816 -10.255 1.00 90.69 82 GLN A O 1
ATOM 595 N N . LYS A 1 83 ? 9.690 -0.780 -9.518 1.00 91.25 83 LYS A N 1
ATOM 596 C CA . LYS A 1 83 ? 9.090 0.026 -8.461 1.00 91.25 83 LYS A CA 1
ATOM 597 C C . LYS A 1 83 ? 9.038 -0.801 -7.190 1.00 91.25 83 LYS A C 1
ATOM 599 O O . LYS A 1 83 ? 8.393 -1.847 -7.162 1.00 91.25 83 LYS A O 1
ATOM 604 N N . MET A 1 84 ? 9.690 -0.310 -6.147 1.00 94.19 84 MET A N 1
ATOM 605 C CA . MET A 1 84 ? 9.595 -0.843 -4.794 1.00 94.19 84 MET A CA 1
ATOM 606 C C . MET A 1 84 ? 8.674 0.049 -3.967 1.00 94.19 84 MET A C 1
ATOM 608 O O . MET A 1 84 ? 8.692 1.268 -4.114 1.00 94.19 84 MET A O 1
ATOM 612 N N . GLN A 1 85 ? 7.855 -0.552 -3.115 1.00 95.75 85 GLN A N 1
ATOM 613 C CA . GLN A 1 85 ? 6.929 0.152 -2.240 1.00 95.75 85 GLN A CA 1
ATOM 614 C C . GLN A 1 85 ? 6.994 -0.414 -0.835 1.00 95.75 85 GLN A C 1
ATOM 616 O O . GLN A 1 85 ? 7.052 -1.630 -0.654 1.00 95.75 85 GLN A O 1
ATOM 621 N N . LEU A 1 86 ? 6.909 0.477 0.145 1.00 97.50 86 LEU A N 1
ATOM 622 C CA . LEU A 1 86 ? 6.743 0.138 1.551 1.00 97.50 86 LEU A CA 1
ATOM 623 C C . LEU A 1 86 ? 5.577 0.948 2.101 1.00 97.50 86 LEU A C 1
ATOM 625 O O . LEU A 1 86 ? 5.530 2.162 1.927 1.00 97.50 86 LEU A O 1
ATOM 629 N N . GLY A 1 87 ? 4.636 0.273 2.746 1.00 97.44 87 GLY A N 1
ATOM 630 C CA . GLY A 1 87 ? 3.434 0.858 3.318 1.00 97.44 87 GLY A CA 1
ATOM 631 C C . GLY A 1 87 ? 3.366 0.671 4.823 1.00 97.44 87 GLY A C 1
ATOM 632 O O . GLY A 1 87 ? 3.757 -0.368 5.351 1.00 97.44 87 GLY A O 1
ATOM 633 N N . LEU A 1 88 ? 2.810 1.666 5.496 1.00 97.94 88 LEU A N 1
ATOM 634 C CA . LEU A 1 88 ? 2.448 1.638 6.902 1.00 97.94 88 LEU A CA 1
ATOM 635 C C . LEU A 1 88 ? 0.980 2.043 7.024 1.00 97.94 88 LEU A C 1
ATOM 637 O O . LEU A 1 88 ? 0.592 3.113 6.561 1.00 97.94 88 LEU A O 1
ATOM 641 N N . GLY A 1 89 ? 0.181 1.193 7.657 1.00 97.50 89 GLY A N 1
ATOM 642 C CA . GLY A 1 89 ? -1.208 1.451 8.011 1.00 97.50 89 GLY A CA 1
ATOM 643 C C . GLY A 1 89 ? -1.388 1.520 9.522 1.00 97.50 89 GLY A C 1
ATOM 644 O O . GLY A 1 89 ? -0.750 0.778 10.265 1.00 97.50 89 GLY A O 1
ATOM 645 N N . ILE A 1 90 ? -2.282 2.392 9.975 1.00 97.69 90 ILE A N 1
ATOM 646 C CA . ILE A 1 90 ? -2.691 2.534 11.369 1.00 97.69 90 ILE A CA 1
ATOM 647 C C . ILE A 1 90 ? -4.209 2.435 11.435 1.00 97.69 90 ILE A C 1
ATOM 649 O O . ILE A 1 90 ? -4.936 3.149 10.743 1.00 97.69 90 ILE A O 1
ATOM 653 N N . ARG A 1 91 ? -4.686 1.555 12.307 1.00 97.12 91 ARG A N 1
ATOM 654 C CA . ARG A 1 91 ? -6.092 1.360 12.625 1.00 97.12 91 ARG A CA 1
ATOM 655 C C . ARG A 1 91 ? -6.582 2.463 13.555 1.00 97.12 91 ARG A C 1
ATOM 657 O O . ARG A 1 91 ? -6.107 2.583 14.679 1.00 97.12 91 ARG A O 1
ATOM 664 N N . LEU A 1 92 ? -7.584 3.216 13.113 1.00 94.88 92 LEU A N 1
ATOM 665 C CA . LEU A 1 92 ? -8.247 4.248 13.919 1.00 94.88 92 LEU A CA 1
ATOM 666 C C . LEU A 1 92 ? -9.496 3.733 14.645 1.00 94.88 92 LEU A C 1
ATOM 668 O O . LEU A 1 92 ? -9.988 4.366 15.573 1.00 94.88 92 LEU A O 1
ATOM 672 N N . GLY A 1 93 ? -10.035 2.589 14.224 1.00 91.19 93 GLY A N 1
ATOM 673 C CA . GLY A 1 93 ? -11.242 2.011 14.804 1.00 91.19 93 GLY A CA 1
ATOM 674 C C . GLY A 1 93 ? -11.574 0.653 14.200 1.00 91.19 93 GLY A C 1
ATOM 675 O O . GLY A 1 93 ? -10.723 -0.001 13.605 1.00 91.19 93 GLY A O 1
ATOM 676 N N . ARG A 1 94 ? -12.828 0.213 14.335 1.00 87.50 94 ARG A N 1
ATOM 677 C CA . ARG A 1 94 ? -13.271 -1.092 13.807 1.00 87.50 94 ARG A CA 1
ATOM 678 C C . ARG A 1 94 ? -13.354 -1.155 12.280 1.00 87.50 94 ARG A C 1
ATOM 680 O O . ARG A 1 94 ? -13.315 -2.242 11.725 1.00 87.50 94 ARG A O 1
ATOM 687 N N . GLY A 1 95 ? -13.455 -0.006 11.619 1.00 92.50 95 GLY A N 1
ATOM 688 C CA . GLY A 1 95 ? -13.568 0.089 10.166 1.00 92.50 95 GLY A CA 1
ATOM 689 C C . GLY A 1 95 ? -12.914 1.346 9.614 1.00 92.50 95 GLY A C 1
ATOM 690 O O . GLY A 1 95 ? -13.357 1.851 8.600 1.00 92.50 95 GLY A O 1
ATOM 691 N N . ALA A 1 96 ? -11.911 1.905 10.287 1.00 95.75 96 ALA A N 1
ATOM 692 C CA . ALA A 1 96 ? -11.221 3.098 9.810 1.00 95.75 96 ALA A CA 1
ATOM 693 C C . ALA A 1 96 ? -9.711 2.906 9.905 1.00 95.75 96 ALA A C 1
ATOM 695 O O . ALA A 1 96 ? -9.212 2.409 10.920 1.00 95.75 96 ALA A O 1
ATOM 696 N N . GLY A 1 97 ? -9.000 3.320 8.862 1.00 96.81 97 GLY A N 1
ATOM 697 C CA . GLY A 1 97 ? -7.553 3.228 8.771 1.00 96.81 97 GLY A CA 1
ATOM 698 C C . GLY A 1 97 ? -6.953 4.432 8.057 1.00 96.81 97 GLY A C 1
ATOM 699 O O . GLY A 1 97 ? -7.524 4.967 7.106 1.00 96.81 97 GLY A O 1
ATOM 700 N N . LEU A 1 98 ? -5.790 4.856 8.535 1.00 97.50 98 LEU A N 1
ATOM 701 C CA . LEU A 1 98 ? -4.906 5.787 7.844 1.00 97.50 98 LEU A CA 1
ATOM 702 C C . LEU A 1 98 ? -3.659 5.047 7.401 1.00 97.50 98 LEU A C 1
ATOM 704 O O . LEU A 1 98 ? -3.274 4.057 8.016 1.00 97.50 98 LEU A O 1
ATOM 708 N N . GLY A 1 99 ? -3.001 5.537 6.364 1.00 97.00 99 GLY A N 1
ATOM 709 C CA . GLY A 1 99 ? -1.732 4.966 5.972 1.00 97.00 99 GLY A CA 1
ATOM 710 C C . GLY A 1 99 ? -0.910 5.858 5.074 1.00 97.00 99 GLY A C 1
ATOM 711 O O . GLY A 1 99 ? -1.391 6.827 4.487 1.00 97.00 99 GLY A O 1
ATOM 712 N N . VAL A 1 100 ? 0.356 5.491 4.978 1.00 97.31 100 VAL A N 1
ATOM 713 C CA .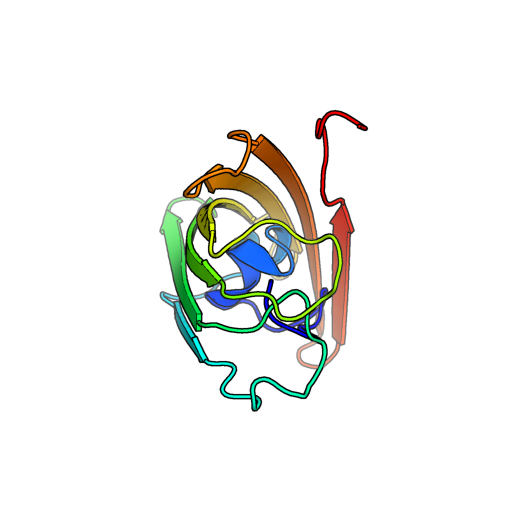 VAL A 1 100 ? 1.348 6.102 4.109 1.00 97.31 100 VAL A CA 1
ATOM 714 C C . VAL A 1 100 ? 2.075 4.997 3.360 1.00 97.31 100 VAL A C 1
ATOM 716 O O . VAL A 1 100 ? 2.355 3.944 3.924 1.00 97.31 100 VAL A O 1
ATOM 719 N N . ALA A 1 101 ? 2.374 5.226 2.090 1.00 96.75 101 ALA A N 1
ATOM 720 C CA . ALA A 1 101 ? 3.240 4.375 1.298 1.00 96.75 101 ALA A CA 1
ATOM 721 C C . ALA A 1 101 ? 4.348 5.214 0.678 1.00 96.75 101 ALA A C 1
ATOM 723 O O . ALA A 1 101 ? 4.089 6.242 0.056 1.00 96.75 101 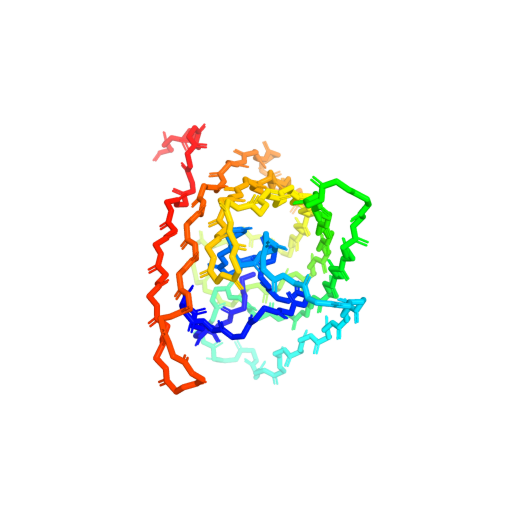ALA A O 1
ATOM 724 N N . TRP A 1 102 ? 5.580 4.767 0.852 1.00 95.81 102 TRP A N 1
ATOM 725 C CA . TRP A 1 102 ? 6.732 5.278 0.134 1.00 95.81 102 TRP A CA 1
ATOM 726 C C . TRP A 1 102 ? 6.984 4.410 -1.090 1.00 95.81 102 TRP A C 1
ATOM 728 O O . TRP A 1 102 ? 6.875 3.184 -1.025 1.00 95.81 102 TRP A O 1
ATOM 738 N N . GLU A 1 103 ? 7.326 5.051 -2.200 1.00 93.81 103 GLU A N 1
ATOM 739 C CA . GLU A 1 103 ? 7.640 4.389 -3.454 1.00 93.81 103 GLU A CA 1
ATOM 740 C C . GLU A 1 103 ? 9.018 4.821 -3.948 1.00 93.81 103 GLU A C 1
ATOM 742 O O . GLU A 1 103 ? 9.353 6.006 -3.945 1.00 93.81 103 GLU A O 1
ATOM 747 N N . HIS A 1 104 ? 9.783 3.847 -4.426 1.00 92.62 104 HIS A N 1
ATOM 748 C CA . HIS A 1 104 ? 11.091 4.029 -5.029 1.00 92.62 104 HIS A CA 1
ATOM 749 C C . HIS A 1 104 ? 11.088 3.443 -6.429 1.00 92.62 104 HIS A C 1
ATOM 751 O O . HIS A 1 104 ? 10.864 2.244 -6.610 1.00 92.62 104 HIS A O 1
ATOM 757 N N . ILE A 1 105 ? 11.320 4.293 -7.419 1.00 89.06 105 ILE A N 1
ATOM 758 C CA . ILE A 1 105 ? 11.326 3.921 -8.828 1.00 89.06 105 ILE A CA 1
ATOM 759 C C . ILE A 1 105 ? 12.754 4.014 -9.340 1.00 89.06 105 ILE A C 1
ATOM 761 O O . ILE A 1 105 ? 13.404 5.047 -9.184 1.00 89.06 105 ILE A O 1
ATOM 765 N N . PHE A 1 106 ? 13.215 2.935 -9.962 1.00 88.31 106 PHE A N 1
ATOM 766 C CA . PHE A 1 106 ? 14.567 2.800 -10.491 1.00 88.31 106 PHE A CA 1
ATOM 767 C C . PHE A 1 106 ? 14.550 1.937 -11.755 1.00 88.31 106 PHE A C 1
ATOM 769 O O . PHE A 1 106 ? 13.670 1.100 -11.938 1.00 88.31 106 PHE A O 1
ATOM 776 N N . GLY A 1 107 ? 15.499 2.139 -12.665 1.00 82.75 107 GLY A N 1
ATOM 777 C CA . GLY A 1 107 ? 15.533 1.399 -13.925 1.00 82.75 107 GLY A CA 1
ATOM 778 C C . GLY A 1 107 ? 16.654 1.855 -14.849 1.00 82.75 107 GLY A C 1
ATOM 779 O O . GLY A 1 107 ? 17.273 2.896 -14.634 1.00 82.75 107 GLY A O 1
ATOM 780 N N . ALA A 1 108 ? 16.920 1.070 -15.892 1.00 64.38 108 ALA A N 1
ATOM 781 C CA . ALA A 1 108 ? 17.963 1.388 -16.862 1.00 64.38 108 ALA A CA 1
ATOM 782 C C . ALA A 1 108 ? 17.565 2.624 -17.690 1.00 64.38 108 ALA A C 1
ATOM 784 O O . ALA A 1 108 ? 16.721 2.539 -18.583 1.00 64.38 108 ALA A O 1
ATOM 785 N N . GLY A 1 109 ? 18.188 3.768 -17.393 1.00 64.62 109 GLY A N 1
ATOM 786 C CA . GLY A 1 109 ? 17.882 5.051 -18.034 1.00 64.62 109 GLY A CA 1
ATOM 787 C C . GLY A 1 109 ? 16.678 5.789 -17.438 1.00 64.62 109 GLY A C 1
ATOM 788 O O . GLY A 1 109 ? 16.169 6.702 -18.080 1.00 64.62 109 GLY A O 1
ATOM 789 N N . ALA A 1 110 ? 16.216 5.391 -16.246 1.00 64.06 110 ALA A N 1
ATOM 790 C CA . ALA A 1 110 ? 15.254 6.146 -15.448 1.00 64.06 110 ALA A CA 1
ATOM 791 C C . ALA A 1 110 ? 15.978 6.937 -14.362 1.00 64.06 110 ALA A C 1
ATOM 793 O O . ALA A 1 110 ? 16.783 6.357 -13.632 1.00 64.06 110 ALA A O 1
ATOM 794 N N . ASP A 1 111 ? 15.645 8.217 -14.205 1.00 70.88 111 ASP A N 1
ATOM 795 C CA . ASP A 1 111 ? 16.068 8.965 -13.026 1.00 70.88 111 ASP A CA 1
ATOM 796 C C . ASP A 1 111 ? 15.407 8.365 -11.786 1.00 70.88 111 ASP A C 1
ATOM 798 O O . ASP A 1 111 ? 14.178 8.223 -11.703 1.00 70.88 111 ASP A O 1
ATOM 802 N N . THR A 1 112 ? 16.241 7.996 -10.816 1.00 80.12 112 THR A N 1
ATOM 803 C CA . THR A 1 112 ? 15.787 7.460 -9.538 1.00 80.12 112 THR A CA 1
ATOM 804 C C . THR A 1 112 ? 14.837 8.454 -8.886 1.00 80.12 112 THR A C 1
ATOM 806 O O . THR A 1 112 ? 15.226 9.563 -8.523 1.00 80.12 112 THR A O 1
ATOM 809 N N . THR A 1 113 ? 13.580 8.052 -8.722 1.00 86.75 113 THR A N 1
ATOM 810 C CA . T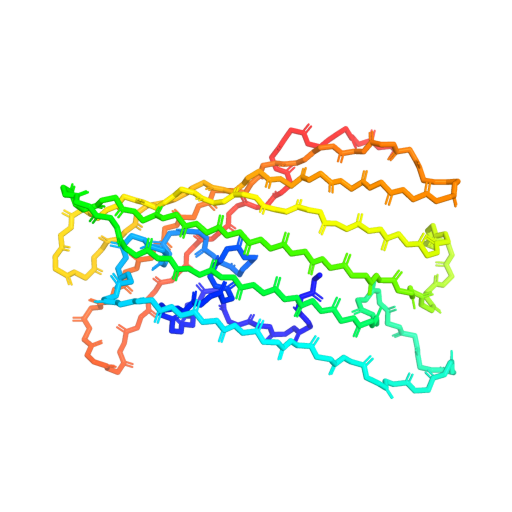HR A 1 113 ? 12.519 8.934 -8.233 1.00 86.75 113 THR A CA 1
ATOM 811 C C . THR A 1 113 ? 11.859 8.324 -7.013 1.00 86.75 113 THR A C 1
ATOM 813 O O . THR A 1 113 ? 11.552 7.133 -6.985 1.00 86.75 113 THR A O 1
ATOM 816 N N . ASN A 1 114 ? 11.598 9.168 -6.019 1.00 90.44 114 ASN A N 1
ATOM 817 C CA . ASN A 1 114 ? 10.858 8.795 -4.825 1.00 90.44 114 ASN A CA 1
ATOM 818 C C . ASN A 1 114 ? 9.524 9.536 -4.796 1.00 90.44 114 ASN A C 1
ATOM 820 O O . ASN A 1 114 ? 9.445 10.699 -5.196 1.00 90.44 114 ASN A O 1
ATOM 824 N N . SER A 1 115 ? 8.486 8.872 -4.308 1.00 90.75 115 SER A N 1
ATOM 825 C CA . SER A 1 115 ? 7.192 9.497 -4.055 1.00 90.75 115 SER A CA 1
ATOM 826 C C . SER A 1 115 ? 6.580 8.967 -2.767 1.00 90.75 115 SER A C 1
ATOM 828 O O . SER A 1 115 ? 6.932 7.895 -2.270 1.00 90.75 115 SER A O 1
ATOM 830 N N . LEU A 1 116 ? 5.659 9.748 -2.214 1.00 93.31 116 LEU A N 1
ATOM 831 C CA . LEU A 1 116 ? 4.837 9.349 -1.083 1.00 93.31 116 LEU A CA 1
ATOM 832 C C . LEU A 1 116 ? 3.368 9.340 -1.494 1.00 93.31 116 LEU A C 1
ATOM 834 O O . LEU A 1 116 ? 2.900 10.197 -2.242 1.00 93.31 116 LEU A O 1
ATOM 838 N N . THR A 1 117 ? 2.635 8.369 -0.969 1.00 94.56 117 THR A N 1
ATOM 839 C CA . THR A 1 117 ? 1.184 8.279 -1.078 1.00 94.56 117 THR A CA 1
ATOM 840 C C . THR A 1 117 ? 0.594 8.254 0.320 1.00 94.56 117 THR A C 1
ATOM 842 O O . THR A 1 117 ? 1.015 7.459 1.153 1.00 94.56 117 THR A O 1
ATOM 845 N N . LEU A 1 118 ? -0.393 9.102 0.580 1.00 96.19 118 LEU A N 1
ATOM 846 C CA . LEU A 1 118 ? -1.179 9.092 1.812 1.00 96.19 118 LEU A CA 1
ATOM 847 C C . LEU A 1 118 ? -2.554 8.502 1.526 1.00 96.19 118 LEU A C 1
ATOM 849 O O . LEU A 1 118 ? -3.097 8.695 0.439 1.00 96.19 118 LEU A O 1
ATOM 853 N N . GLY A 1 119 ? -3.122 7.796 2.494 1.00 96.38 119 GLY A N 1
ATOM 854 C CA . GLY A 1 119 ? -4.383 7.091 2.330 1.00 96.38 119 GLY A CA 1
ATOM 855 C C . GLY A 1 119 ? -5.265 7.141 3.569 1.00 96.38 119 GLY A C 1
ATOM 856 O O . GLY A 1 119 ? -4.782 7.082 4.698 1.00 96.38 119 GLY A O 1
ATOM 857 N N . LEU A 1 120 ? -6.570 7.198 3.331 1.00 96.62 120 LEU A N 1
ATOM 858 C CA . LEU A 1 120 ? -7.641 7.021 4.304 1.00 96.62 120 LEU A CA 1
ATOM 859 C C . LEU A 1 120 ? -8.582 5.939 3.768 1.00 96.62 120 LEU A C 1
ATOM 861 O O . LEU A 1 120 ? -9.025 6.004 2.618 1.00 96.62 120 LEU A O 1
ATOM 865 N N . GLY A 1 121 ? -8.902 4.959 4.605 1.00 95.19 121 GLY A N 1
ATOM 866 C CA . GLY A 1 121 ? -9.893 3.925 4.332 1.00 95.19 121 GLY A CA 1
ATOM 867 C C . GLY A 1 121 ? -10.969 3.915 5.409 1.00 95.19 121 GLY A C 1
ATOM 868 O O . GLY A 1 121 ? -10.660 3.913 6.599 1.00 95.19 121 GLY A O 1
ATOM 869 N N . LEU A 1 122 ? -12.232 3.907 4.993 1.00 94.19 122 LEU A N 1
ATOM 870 C CA . LEU A 1 122 ? -13.400 3.792 5.858 1.00 94.19 122 LEU A CA 1
ATOM 871 C C . LEU A 1 122 ? -14.281 2.650 5.349 1.00 94.19 122 LEU A C 1
ATOM 873 O O . LEU A 1 122 ? -14.683 2.640 4.190 1.00 94.19 122 LEU A O 1
ATOM 877 N N . ARG A 1 123 ? -14.625 1.711 6.222 1.00 91.75 123 ARG A N 1
ATOM 878 C CA . ARG A 1 123 ? -15.582 0.631 5.999 1.00 91.75 123 ARG A CA 1
ATOM 879 C C . ARG A 1 123 ? -16.763 0.870 6.929 1.00 91.75 123 ARG A C 1
ATOM 881 O O . ARG A 1 123 ? -16.698 0.603 8.126 1.00 91.75 123 ARG A O 1
ATOM 888 N N . LEU A 1 124 ? -17.811 1.458 6.359 1.00 89.69 124 LEU A N 1
ATOM 889 C CA . LEU A 1 124 ? -18.999 1.911 7.084 1.00 89.69 124 LEU A CA 1
ATOM 890 C C . LEU A 1 124 ? -19.985 0.758 7.311 1.00 89.69 124 LEU A C 1
ATOM 892 O O . LEU A 1 124 ? -20.662 0.708 8.332 1.00 89.69 124 LEU A O 1
ATOM 896 N N . ALA A 1 125 ? -20.041 -0.176 6.361 1.00 89.31 125 ALA A N 1
ATOM 897 C CA . ALA A 1 125 ? -20.834 -1.398 6.417 1.00 89.31 125 ALA A CA 1
ATOM 898 C C . ALA A 1 125 ? -20.125 -2.507 5.612 1.00 89.31 125 ALA A C 1
ATOM 900 O O . ALA A 1 125 ? -19.199 -2.207 4.853 1.00 89.31 125 ALA A O 1
ATOM 901 N N . PRO A 1 126 ? -20.555 -3.780 5.701 1.00 85.25 126 PRO A N 1
ATOM 902 C CA . PRO A 1 126 ? -19.950 -4.867 4.924 1.00 85.25 126 PRO A CA 1
ATOM 903 C C . PRO A 1 126 ? -19.937 -4.615 3.407 1.00 85.25 126 PRO A C 1
ATOM 905 O O . PRO A 1 126 ? -19.005 -5.035 2.725 1.00 85.25 126 PRO A O 1
ATOM 908 N N . PHE A 1 127 ? -20.935 -3.879 2.910 1.00 88.50 127 PHE A N 1
ATOM 909 C CA . PHE A 1 127 ? -21.144 -3.539 1.500 1.00 88.50 127 PHE A CA 1
ATOM 910 C C . PHE A 1 127 ? -20.771 -2.089 1.142 1.00 88.50 127 PHE A C 1
ATOM 912 O O . PHE A 1 127 ? -20.965 -1.681 0.001 1.00 88.50 127 PHE A O 1
ATOM 919 N N . MET A 1 128 ? -20.286 -1.285 2.097 1.00 90.94 128 MET A N 1
ATOM 920 C CA . MET A 1 128 ? -20.030 0.142 1.881 1.00 90.94 128 MET A CA 1
ATOM 921 C C . MET A 1 128 ? -18.659 0.550 2.409 1.00 90.94 128 MET A C 1
ATOM 923 O O . MET A 1 128 ? -18.393 0.494 3.614 1.00 90.94 128 MET A O 1
ATOM 927 N N . ALA A 1 129 ? -17.819 1.026 1.492 1.00 91.88 129 ALA A N 1
ATOM 928 C CA . ALA A 1 129 ? -16.499 1.554 1.784 1.00 91.88 129 ALA A CA 1
ATOM 929 C C . ALA A 1 129 ? -16.282 2.909 1.102 1.00 91.88 129 ALA A C 1
ATOM 931 O O . ALA A 1 129 ? -16.784 3.168 0.010 1.00 91.88 129 ALA A O 1
ATOM 932 N N . VAL A 1 130 ? -15.507 3.763 1.761 1.00 93.75 130 VAL A N 1
ATOM 933 C CA . VAL A 1 130 ? -15.029 5.043 1.244 1.00 93.75 130 VAL A CA 1
ATOM 934 C C . VAL A 1 130 ? -13.513 5.045 1.360 1.00 93.75 130 VAL A C 1
ATOM 936 O O . VAL A 1 130 ? -12.953 4.656 2.384 1.00 93.75 130 VAL A O 1
ATOM 939 N N . GLY A 1 131 ? -12.840 5.468 0.299 1.00 93.19 131 GLY A N 1
ATOM 940 C CA . GLY A 1 131 ? -11.388 5.523 0.242 1.00 93.19 131 GLY A CA 1
ATOM 941 C C . GLY A 1 131 ? -10.931 6.839 -0.358 1.00 93.19 131 GLY A C 1
ATOM 942 O O . GLY A 1 131 ? -11.479 7.287 -1.362 1.00 93.19 131 GLY A O 1
ATOM 943 N N . LEU A 1 132 ? -9.907 7.433 0.243 1.00 94.44 132 LEU A N 1
ATOM 944 C CA . LEU A 1 132 ? -9.219 8.605 -0.277 1.00 94.44 132 LEU A CA 1
ATOM 945 C C . LEU A 1 132 ? -7.726 8.299 -0.327 1.00 94.44 132 LEU A C 1
ATOM 947 O O . LEU A 1 132 ? -7.168 7.811 0.650 1.00 94.44 132 LEU A O 1
ATOM 951 N N . ALA A 1 133 ? -7.083 8.591 -1.456 1.00 93.50 133 ALA A N 1
ATOM 952 C CA . ALA A 1 133 ? -5.644 8.442 -1.616 1.00 93.50 133 ALA A CA 1
ATOM 953 C C . ALA A 1 133 ? -5.063 9.674 -2.312 1.00 93.50 133 ALA A C 1
ATOM 955 O O . ALA A 1 133 ? -5.520 10.059 -3.388 1.00 93.50 133 ALA A O 1
ATOM 956 N N . VAL A 1 134 ? -4.041 10.270 -1.705 1.00 92.94 134 VAL A N 1
ATOM 957 C CA . VAL A 1 134 ? -3.268 11.379 -2.270 1.00 92.94 134 VAL A CA 1
ATOM 958 C C . VAL A 1 134 ? -1.926 10.815 -2.703 1.00 92.94 134 VAL A C 1
ATOM 960 O O . VAL A 1 134 ? -1.130 10.407 -1.862 1.00 92.94 134 VAL A O 1
ATOM 963 N N . ARG A 1 135 ? -1.704 10.743 -4.014 1.00 90.81 135 ARG A N 1
ATOM 964 C CA . ARG A 1 135 ? -0.518 10.134 -4.629 1.00 90.81 135 ARG A CA 1
ATOM 965 C C . ARG A 1 135 ? 0.502 11.196 -5.013 1.00 90.81 135 ARG A C 1
ATOM 967 O O . ARG A 1 135 ? 0.158 12.366 -5.150 1.00 90.81 135 ARG A O 1
ATOM 974 N N . ASP A 1 136 ? 1.735 10.752 -5.241 1.00 85.44 136 ASP A N 1
ATOM 975 C CA . ASP A 1 136 ? 2.816 11.577 -5.788 1.00 85.44 136 ASP A CA 1
ATOM 976 C C . ASP A 1 136 ? 3.149 12.816 -4.942 1.00 85.44 136 ASP A C 1
ATOM 978 O O . ASP A 1 136 ? 3.591 13.851 -5.445 1.00 85.44 136 ASP A O 1
ATOM 982 N N . VAL A 1 137 ? 2.984 12.695 -3.624 1.00 83.38 137 VAL A N 1
ATOM 983 C CA . VAL A 1 137 ? 3.381 13.732 -2.675 1.00 83.38 137 VAL A CA 1
ATOM 984 C C . VAL A 1 137 ? 4.905 13.852 -2.699 1.00 83.38 137 VAL A C 1
ATOM 986 O O . VAL A 1 137 ? 5.619 12.871 -2.485 1.00 83.38 137 VAL A O 1
ATOM 989 N N . GLY A 1 138 ? 5.400 15.059 -2.985 1.00 76.44 138 GLY A N 1
ATOM 990 C CA . GLY A 1 138 ? 6.833 15.367 -3.016 1.00 76.44 138 GLY A CA 1
ATOM 991 C C . GLY A 1 138 ? 7.566 14.947 -4.292 1.00 76.44 138 GLY A C 1
ATOM 992 O O . GLY A 1 138 ? 8.789 15.056 -4.338 1.00 76.44 138 GLY A O 1
ATOM 993 N N . ARG A 1 139 ? 6.856 14.491 -5.334 1.00 72.94 139 ARG A N 1
ATOM 994 C CA . ARG A 1 139 ? 7.492 14.171 -6.617 1.00 72.94 139 ARG A CA 1
ATOM 995 C C . ARG A 1 139 ? 7.969 15.463 -7.305 1.00 72.94 139 ARG A C 1
ATOM 997 O O . ARG A 1 139 ? 7.157 16.382 -7.455 1.00 72.94 139 ARG A O 1
ATOM 1004 N N . PRO A 1 140 ? 9.243 15.563 -7.732 1.00 57.06 140 PRO A N 1
ATOM 1005 C CA . PRO A 1 140 ? 9.697 16.706 -8.516 1.00 57.06 140 PRO A CA 1
ATOM 1006 C C . PRO A 1 140 ? 8.920 16.754 -9.838 1.00 57.06 140 PRO A C 1
ATOM 1008 O O . PRO A 1 140 ? 8.758 15.735 -10.511 1.00 57.06 140 PRO A O 1
ATOM 1011 N N . ARG A 1 141 ? 8.393 17.933 -10.182 1.00 54.66 141 ARG A N 1
ATOM 1012 C CA . ARG A 1 141 ? 7.761 18.178 -11.484 1.00 54.66 141 ARG A CA 1
ATOM 1013 C C . ARG A 1 141 ? 8.880 18.484 -12.479 1.00 54.66 141 ARG A C 1
ATOM 1015 O O . ARG A 1 141 ? 9.588 19.468 -12.275 1.00 54.66 141 ARG A O 1
ATOM 1022 N N . LEU A 1 142 ? 9.058 17.614 -13.472 1.00 45.62 142 LEU A N 1
ATOM 1023 C CA . LEU A 1 142 ? 9.889 17.871 -14.653 1.00 45.62 142 LEU A CA 1
ATOM 1024 C C . LEU A 1 142 ? 9.134 18.770 -15.635 1.00 45.62 142 LEU A C 1
ATOM 1026 O O . LEU A 1 142 ? 7.899 18.578 -15.755 1.00 45.62 142 LEU A O 1
#

pLDDT: mean 87.39, std 11.24, range [45.62, 97.94]

Foldseek 3Di:
DPPPDALQDALAQCCLPSFLQSLLQRPAKHKDKDAADDDLPDADFFHFIKIKIKGDDPPSKIKIWMKTWGAGSHPPDDGIKIKIKIKIWGHPDNFKIKMKMKMWIGDDRDDTWIFMKIKIWGDPDPPDIDIDMDIRHPTDDD

Sequence (142 aa):
MIPGGAVAGDADGTAVEMNPGQLGVLTGFSSALVVDHWGRDVRRPGRGGGLMLGTPLAFGIALGAGFHWLRPTQPATVRDYQKMQLGLGIRLGRGAGLGVAWEHIFGAGADTTNSLTLGLGLRLAPFMAVGLAVRDVGRPRL

Radius of gyration: 15.27 Å; chains: 1; bounding box: 39×30×48 Å

Secondary structure (DSSP, 8-state):
--TT--TT--SSTTHHHH-GGGGGG--S-EEEEEEE---TTS--TT-EEEEEEEEE-GGGEEEEEEEEEE---STTSPSSEEEEEEEEEEE-SSSEEEEEEEEEEEETTEEEEEEEEEEEEEEEETTEEEEEEEEEET----